Protein AF-A0A524L102-F1 (afdb_monomer_lite)

Foldseek 3Di:
DDDDDDDDPPDPPPVDDDPPPFDFAWDDKQFAAALVRHTAKIKTKTATPDPVPRIDIAMWGQDPNDTHDDDPDNCRRCPPTQFEWGPLNQPLPPPDEAEDQDDVVQVVVVVVVGHYTYGPVGHPDDDPSHVVSND

pLDDT: mean 83.67, std 21.32, range [28.45, 98.5]

Structure (mmCIF, N/CA/C/O backbone):
data_AF-A0A524L102-F1
#
_entry.id   AF-A0A524L102-F1
#
loop_
_atom_site.group_PDB
_atom_site.id
_atom_site.type_symbol
_atom_site.label_atom_id
_atom_site.label_alt_id
_atom_site.label_comp_id
_atom_site.label_asym_id
_atom_site.label_entity_id
_atom_site.label_seq_id
_atom_site.pdbx_PDB_ins_code
_atom_site.Cartn_x
_atom_site.Cartn_y
_atom_site.Cartn_z
_atom_site.occupancy
_atom_site.B_iso_or_equiv
_atom_site.auth_seq_id
_atom_site.auth_comp_id
_atom_site.auth_asym_id
_atom_site.auth_atom_id
_atom_site.pdbx_PDB_model_num
ATOM 1 N N . MET A 1 1 ? 47.273 24.179 10.023 1.00 35.72 1 MET A N 1
ATOM 2 C CA . MET A 1 1 ? 46.050 24.668 9.360 1.00 35.72 1 MET A CA 1
ATOM 3 C C . MET A 1 1 ? 45.305 23.453 8.855 1.00 35.72 1 MET A C 1
ATOM 5 O O . MET A 1 1 ? 45.774 22.808 7.931 1.00 35.72 1 MET A O 1
ATOM 9 N N . ILE A 1 2 ? 44.241 23.085 9.559 1.00 33.44 2 ILE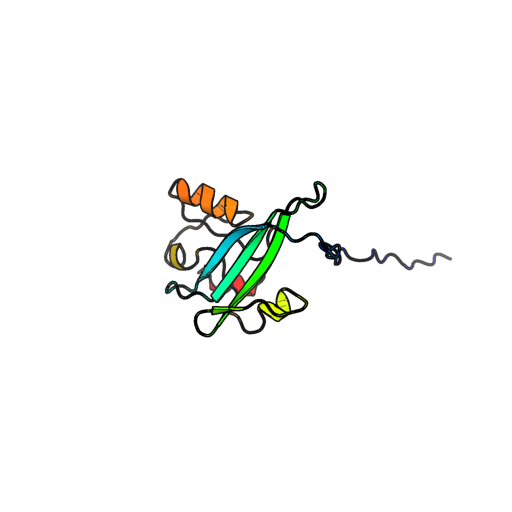 A N 1
ATOM 10 C CA . ILE A 1 2 ? 43.264 22.090 9.121 1.00 33.44 2 ILE A CA 1
ATOM 11 C C . ILE A 1 2 ? 42.225 22.844 8.293 1.00 33.44 2 ILE A C 1
ATOM 13 O O . ILE A 1 2 ? 41.732 23.868 8.755 1.00 33.44 2 ILE A O 1
ATOM 17 N N . ASN A 1 3 ? 41.942 22.385 7.079 1.00 28.45 3 ASN A N 1
ATOM 18 C CA . ASN A 1 3 ? 40.733 22.777 6.366 1.00 28.45 3 ASN A CA 1
ATOM 19 C C . ASN A 1 3 ? 39.975 21.497 6.029 1.00 28.45 3 ASN A C 1
ATOM 21 O O . ASN A 1 3 ? 40.425 20.683 5.225 1.00 28.45 3 ASN A O 1
ATOM 25 N N . GLU A 1 4 ? 38.870 21.334 6.750 1.00 38.88 4 GLU A N 1
ATOM 26 C CA . GLU A 1 4 ? 37.719 20.508 6.409 1.00 38.88 4 GLU A CA 1
ATOM 27 C C . GLU A 1 4 ? 37.057 21.009 5.116 1.00 38.88 4 GLU A C 1
ATOM 29 O O . GLU A 1 4 ? 37.310 22.144 4.704 1.00 38.88 4 GLU A O 1
ATOM 34 N N . LYS A 1 5 ? 36.119 20.187 4.613 1.00 32.81 5 LYS A N 1
ATOM 35 C CA . LYS A 1 5 ? 35.174 20.379 3.492 1.00 32.81 5 LYS A CA 1
ATOM 36 C C . LYS A 1 5 ? 35.672 19.754 2.180 1.00 32.81 5 LYS A C 1
ATOM 38 O O . LYS A 1 5 ? 36.757 20.071 1.721 1.00 32.81 5 LYS A O 1
ATOM 43 N N . ASP A 1 6 ? 35.006 18.779 1.565 1.00 33.72 6 ASP A N 1
ATOM 44 C CA . ASP A 1 6 ? 33.574 18.484 1.542 1.00 33.72 6 ASP A CA 1
ATOM 45 C C . ASP A 1 6 ? 33.321 16.972 1.488 1.00 33.72 6 ASP A C 1
ATOM 47 O O . ASP A 1 6 ? 33.748 16.270 0.570 1.00 33.72 6 ASP A O 1
ATOM 51 N N . GLY A 1 7 ? 32.608 16.479 2.500 1.00 40.41 7 GLY A N 1
ATOM 52 C CA . GLY A 1 7 ? 31.898 15.215 2.448 1.00 40.41 7 GLY A CA 1
ATOM 53 C C . GLY A 1 7 ? 30.436 15.512 2.158 1.00 40.41 7 GLY A C 1
ATOM 54 O O . GLY A 1 7 ? 29.695 15.841 3.074 1.00 40.41 7 GLY A O 1
ATOM 55 N N . GLU A 1 8 ? 30.027 15.372 0.904 1.00 33.66 8 GLU A N 1
ATOM 56 C CA . GLU A 1 8 ? 28.624 15.171 0.552 1.00 33.66 8 GLU A CA 1
ATOM 57 C C . GLU A 1 8 ? 28.560 13.989 -0.412 1.00 33.66 8 GLU A C 1
ATOM 59 O O . GLU A 1 8 ? 28.866 14.075 -1.601 1.00 33.66 8 GLU A O 1
ATOM 64 N N . THR A 1 9 ? 28.228 12.830 0.150 1.00 32.59 9 THR A N 1
ATOM 65 C CA . THR A 1 9 ? 27.857 11.637 -0.601 1.00 32.59 9 THR A CA 1
ATOM 66 C C . THR A 1 9 ? 26.621 11.959 -1.423 1.00 32.59 9 THR A C 1
ATOM 68 O O . THR A 1 9 ? 25.563 12.228 -0.852 1.00 32.59 9 THR A O 1
ATOM 71 N N . MET A 1 10 ? 26.775 11.916 -2.752 1.00 31.08 10 MET A N 1
ATOM 72 C CA . MET A 1 10 ? 25.679 11.827 -3.713 1.00 31.08 10 MET A CA 1
ATOM 73 C C . MET A 1 10 ? 24.635 10.856 -3.175 1.00 31.08 10 MET A C 1
ATOM 75 O O . MET A 1 10 ? 24.868 9.658 -3.036 1.00 31.08 10 MET A O 1
ATOM 79 N N . SER A 1 11 ? 23.514 11.436 -2.797 1.00 35.88 11 SER A N 1
ATOM 80 C CA . SER A 1 11 ? 22.381 10.777 -2.197 1.00 35.88 11 SER A CA 1
ATOM 81 C C . SER A 1 11 ? 21.767 9.781 -3.179 1.00 35.88 11 SER A C 1
ATOM 83 O O . SER A 1 11 ? 21.651 10.047 -4.375 1.00 35.88 11 SER A O 1
ATOM 85 N N . ASP A 1 12 ? 21.381 8.631 -2.627 1.00 34.72 12 ASP A N 1
ATOM 86 C CA . ASP A 1 12 ? 20.748 7.437 -3.210 1.00 34.72 12 ASP A CA 1
ATOM 87 C C . ASP A 1 12 ? 19.419 7.683 -3.974 1.00 34.72 12 ASP A C 1
ATOM 89 O O . ASP A 1 12 ? 18.529 6.830 -4.001 1.00 34.72 12 ASP A O 1
ATOM 93 N N . PHE A 1 13 ? 19.235 8.835 -4.616 1.00 36.12 13 PHE A N 1
ATOM 94 C CA . PHE A 1 13 ? 18.008 9.193 -5.330 1.00 36.12 13 PHE A CA 1
ATOM 95 C C . PHE A 1 13 ? 17.839 8.484 -6.677 1.00 36.12 13 PHE A C 1
ATOM 97 O O . PHE A 1 13 ? 16.787 8.610 -7.296 1.00 36.12 13 PHE A O 1
ATOM 104 N N . ASN A 1 14 ? 18.817 7.691 -7.125 1.00 36.09 14 ASN A N 1
ATOM 105 C CA . ASN A 1 14 ? 18.746 6.996 -8.409 1.00 36.09 14 ASN A CA 1
ATOM 106 C C . ASN A 1 14 ? 18.438 5.494 -8.268 1.00 36.09 14 ASN A C 1
ATOM 108 O O . ASN A 1 14 ? 19.122 4.649 -8.843 1.00 36.09 14 ASN A O 1
ATOM 112 N N . ARG A 1 15 ? 17.439 5.118 -7.455 1.00 41.75 15 ARG A N 1
ATOM 113 C CA . ARG A 1 15 ? 17.176 3.689 -7.188 1.00 41.75 15 ARG A CA 1
ATOM 114 C C . ARG A 1 15 ? 16.536 2.915 -8.340 1.00 41.75 15 ARG A C 1
ATOM 116 O O . ARG A 1 15 ? 16.581 1.693 -8.282 1.00 41.75 15 ARG A O 1
ATOM 123 N N . TYR A 1 16 ? 15.997 3.567 -9.374 1.00 43.56 16 TYR A N 1
ATOM 124 C CA . TYR A 1 16 ? 15.386 2.885 -10.526 1.00 43.56 16 TYR A CA 1
ATOM 125 C C . TYR A 1 16 ? 15.373 3.761 -11.792 1.00 43.56 16 TYR A C 1
ATOM 127 O O . TYR A 1 16 ? 14.315 4.020 -12.370 1.00 43.56 16 TYR A O 1
ATOM 135 N N . GLU A 1 17 ? 16.536 4.222 -12.260 1.00 40.72 17 GLU A N 1
ATOM 136 C CA . GLU A 1 17 ? 16.628 4.767 -13.620 1.00 40.72 17 GLU A CA 1
ATOM 137 C C . GLU A 1 17 ? 16.227 3.670 -14.622 1.00 40.72 17 GLU A C 1
ATOM 139 O O . GLU A 1 17 ? 16.864 2.616 -14.722 1.00 40.72 17 GLU A O 1
ATOM 144 N N . ARG A 1 18 ? 15.107 3.874 -15.329 1.00 48.19 18 ARG A N 1
ATOM 145 C CA . ARG A 1 18 ? 14.601 2.906 -16.309 1.00 48.19 18 ARG A CA 1
ATOM 146 C C . ARG A 1 18 ? 15.647 2.728 -17.408 1.00 48.19 18 ARG A C 1
ATOM 148 O O . ARG A 1 18 ? 15.876 3.661 -18.173 1.00 48.19 18 ARG A O 1
ATOM 155 N N . LYS A 1 19 ? 16.193 1.520 -17.584 1.00 46.38 19 LYS A N 1
ATOM 156 C CA . LYS A 1 19 ? 16.841 1.161 -18.855 1.00 46.38 19 LYS A CA 1
ATOM 157 C C . LYS A 1 19 ? 15.763 1.195 -19.953 1.00 46.38 19 LYS A C 1
ATOM 159 O O . LYS A 1 19 ? 14.786 0.442 -19.850 1.00 46.38 19 LYS A O 1
ATOM 164 N N . PRO A 1 20 ? 15.876 2.052 -20.984 1.00 38.50 20 PRO A N 1
ATOM 165 C CA . PRO A 1 20 ? 14.897 2.092 -22.064 1.00 38.50 20 PRO A CA 1
ATOM 166 C C . PRO A 1 20 ? 14.804 0.712 -22.737 1.00 38.50 20 PRO A C 1
ATOM 168 O O . PRO A 1 20 ? 15.810 0.194 -23.210 1.00 38.50 20 PRO A O 1
ATOM 171 N N . GLY A 1 21 ? 13.613 0.101 -22.761 1.00 47.00 21 GLY A N 1
ATOM 172 C CA . GLY A 1 21 ? 13.344 -1.137 -23.514 1.00 47.00 21 GLY A CA 1
ATOM 173 C C . GLY A 1 21 ? 13.003 -2.396 -22.705 1.00 47.00 21 GLY A C 1
ATOM 174 O O . GLY A 1 21 ? 12.473 -3.342 -23.284 1.00 47.00 21 GLY A O 1
ATOM 175 N N . ALA A 1 22 ? 13.201 -2.430 -21.383 1.00 53.50 22 ALA A N 1
ATOM 176 C CA . ALA A 1 22 ? 12.768 -3.569 -20.563 1.00 53.50 22 ALA A CA 1
ATOM 177 C C . ALA A 1 22 ? 11.285 -3.431 -20.166 1.00 53.50 22 ALA A C 1
ATOM 179 O O . ALA A 1 22 ? 10.953 -3.013 -19.057 1.00 53.50 22 ALA A O 1
ATOM 180 N N . ALA A 1 23 ? 10.367 -3.753 -21.082 1.00 56.22 23 ALA A N 1
ATOM 181 C CA . ALA A 1 23 ? 8.941 -3.816 -20.763 1.00 56.22 23 ALA A CA 1
ATOM 182 C C . ALA A 1 23 ? 8.692 -4.922 -19.720 1.00 56.22 23 ALA A C 1
ATOM 184 O O . ALA A 1 23 ? 8.847 -6.111 -20.004 1.00 56.22 23 ALA A O 1
ATOM 185 N N . GLY A 1 24 ? 8.336 -4.539 -18.493 1.00 69.56 24 GLY A N 1
ATOM 186 C CA . GLY A 1 24 ? 7.978 -5.516 -17.471 1.00 69.56 24 GLY A CA 1
ATOM 187 C C . GLY A 1 24 ? 6.622 -6.154 -17.733 1.00 69.56 24 GLY A C 1
ATOM 188 O O . GLY A 1 24 ? 5.707 -5.512 -18.241 1.00 69.56 24 GLY A O 1
ATOM 189 N N . THR A 1 25 ? 6.466 -7.417 -17.348 1.00 87.00 25 THR A N 1
ATOM 190 C CA . THR A 1 25 ? 5.154 -8.073 -17.337 1.00 87.00 25 THR A CA 1
ATOM 191 C C . THR A 1 25 ? 4.451 -7.772 -16.020 1.00 87.00 25 THR A C 1
ATOM 193 O O . THR A 1 25 ? 5.046 -7.954 -14.955 1.00 87.00 25 THR A O 1
ATOM 196 N N . TYR A 1 26 ? 3.180 -7.375 -16.090 1.00 90.94 26 TYR A N 1
ATOM 197 C CA . TYR A 1 26 ? 2.306 -7.256 -14.924 1.00 90.94 26 TYR A CA 1
ATOM 198 C C . TYR A 1 26 ? 2.313 -8.550 -14.096 1.00 90.94 26 TYR A C 1
ATOM 200 O O . TYR A 1 26 ? 2.214 -9.648 -14.647 1.00 90.94 26 TYR A O 1
ATOM 208 N N . VAL A 1 27 ? 2.436 -8.423 -12.773 1.00 93.94 27 VAL A N 1
ATOM 209 C CA . VAL A 1 27 ? 2.370 -9.556 -11.836 1.00 93.94 27 VAL A CA 1
ATOM 210 C C . VAL A 1 27 ? 1.150 -9.441 -10.937 1.00 93.94 27 VAL A C 1
ATOM 212 O O . VAL A 1 27 ? 0.381 -10.388 -10.827 1.00 93.94 27 VAL A O 1
ATOM 215 N N . THR A 1 28 ? 0.998 -8.308 -10.257 1.00 96.06 28 THR A N 1
ATOM 216 C CA . THR A 1 28 ? -0.114 -8.055 -9.334 1.00 96.06 28 THR A CA 1
ATOM 217 C C . THR A 1 28 ? -0.253 -6.557 -9.082 1.00 96.06 28 THR A C 1
ATOM 219 O O . THR A 1 28 ? 0.677 -5.792 -9.353 1.00 96.06 28 THR A O 1
ATOM 222 N N . ALA A 1 29 ? -1.393 -6.136 -8.541 1.00 96.19 29 ALA A N 1
ATOM 223 C CA . ALA A 1 29 ? -1.591 -4.789 -8.039 1.00 96.19 29 ALA A CA 1
ATOM 224 C C . ALA A 1 29 ? -2.185 -4.819 -6.631 1.00 96.19 29 ALA A C 1
ATOM 226 O O . ALA A 1 29 ? -3.204 -5.462 -6.389 1.00 96.19 29 ALA A O 1
ATOM 227 N N . TYR A 1 30 ? -1.561 -4.075 -5.726 1.00 97.88 30 TYR A N 1
ATOM 228 C CA . TYR A 1 30 ? -2.019 -3.908 -4.354 1.00 97.88 30 TYR A CA 1
ATOM 229 C C . TYR A 1 30 ? -2.864 -2.644 -4.274 1.00 97.88 30 TYR A C 1
ATOM 231 O O . TYR A 1 30 ? -2.343 -1.539 -4.426 1.00 97.88 30 TYR A O 1
ATOM 239 N N . VAL A 1 31 ? -4.173 -2.813 -4.102 1.00 98.38 31 VAL A N 1
ATOM 240 C CA . VAL A 1 31 ? -5.129 -1.703 -4.072 1.00 98.38 31 VAL A CA 1
ATOM 241 C C . VAL A 1 31 ? -5.232 -1.132 -2.662 1.00 98.38 31 VAL A C 1
ATOM 243 O O . VAL A 1 31 ? -5.457 -1.862 -1.698 1.00 98.38 31 VAL A O 1
ATOM 246 N N . TYR A 1 32 ? -5.078 0.181 -2.558 1.00 98.31 32 TYR A N 1
ATOM 247 C CA . TYR A 1 32 ? -5.238 0.954 -1.339 1.00 98.31 32 TYR A CA 1
ATOM 248 C C . TYR A 1 32 ? -6.622 1.596 -1.356 1.00 98.31 32 TYR A C 1
ATOM 250 O O . TYR A 1 32 ? -6.945 2.374 -2.259 1.00 98.31 32 TYR A O 1
ATOM 258 N N . THR A 1 33 ? -7.440 1.237 -0.370 1.00 98.50 33 THR A N 1
ATOM 259 C CA . THR A 1 33 ? -8.807 1.735 -0.216 1.00 98.50 33 THR A CA 1
ATOM 260 C C . THR A 1 33 ? -8.953 2.561 1.051 1.00 98.50 33 THR A C 1
ATOM 262 O O . THR A 1 33 ? -8.217 2.355 2.018 1.00 98.50 33 THR A O 1
ATOM 265 N N . ASP A 1 34 ? -9.934 3.456 1.068 1.00 97.94 34 ASP A N 1
ATOM 266 C CA . ASP A 1 34 ? -10.371 4.092 2.308 1.00 97.94 34 ASP A CA 1
ATOM 267 C C . ASP A 1 34 ? -11.056 3.086 3.257 1.00 97.94 34 ASP A C 1
ATOM 269 O O . ASP A 1 34 ? -11.162 1.888 2.973 1.00 97.94 34 ASP A O 1
ATOM 273 N N . GLU A 1 35 ? -11.510 3.576 4.408 1.00 97.56 35 GLU A N 1
ATOM 274 C CA . GLU A 1 35 ? -12.214 2.798 5.429 1.00 97.56 35 GLU A CA 1
ATOM 275 C C . GLU A 1 35 ? -13.510 2.151 4.908 1.00 97.56 35 GLU A C 1
ATOM 277 O O . GLU A 1 35 ? -13.898 1.087 5.384 1.00 97.56 35 GLU A O 1
ATOM 282 N N . ALA A 1 36 ? -14.165 2.763 3.918 1.00 97.69 36 ALA A N 1
ATOM 283 C CA . ALA A 1 36 ? -15.390 2.255 3.303 1.00 97.69 36 ALA A CA 1
ATOM 284 C C . ALA A 1 36 ? -15.123 1.272 2.147 1.00 97.69 36 ALA A C 1
ATOM 286 O O . ALA A 1 36 ? -16.065 0.697 1.601 1.00 97.69 36 ALA A O 1
ATOM 287 N N . GLY A 1 37 ? -13.858 1.058 1.775 1.00 97.56 37 GLY A N 1
ATOM 288 C CA . GLY A 1 37 ? -13.474 0.189 0.664 1.00 97.56 37 GLY A CA 1
ATOM 289 C C . GLY A 1 37 ? -13.440 0.890 -0.696 1.00 97.56 37 GLY A C 1
ATOM 290 O O . GLY A 1 37 ? -13.293 0.213 -1.714 1.00 97.56 37 GLY A O 1
ATOM 291 N N . ASN A 1 38 ? -13.536 2.222 -0.753 1.00 98.19 38 ASN A N 1
ATOM 292 C CA . ASN A 1 38 ? -13.402 2.957 -2.009 1.00 98.19 38 ASN A CA 1
ATOM 293 C C . ASN A 1 38 ? -11.938 2.988 -2.452 1.00 98.19 38 ASN A C 1
ATOM 295 O O . ASN A 1 38 ? -11.046 3.307 -1.666 1.00 98.19 38 ASN A O 1
ATOM 299 N N . ASN A 1 39 ? -11.693 2.697 -3.728 1.00 98.38 39 ASN A N 1
ATOM 300 C CA . ASN A 1 39 ? -10.359 2.726 -4.325 1.00 98.38 39 ASN A CA 1
ATOM 301 C C . ASN A 1 39 ? -9.763 4.143 -4.298 1.00 98.38 39 ASN A C 1
ATOM 303 O O . ASN A 1 39 ? -10.409 5.091 -4.742 1.00 98.38 39 ASN A O 1
ATOM 307 N N . LEU A 1 40 ? -8.511 4.267 -3.847 1.00 97.94 40 LEU A N 1
ATOM 308 C CA . LEU A 1 40 ? -7.752 5.524 -3.860 1.00 97.94 40 LEU A CA 1
ATOM 309 C C . LEU A 1 40 ? -6.599 5.454 -4.864 1.00 97.94 40 LEU A C 1
ATOM 311 O O . LEU A 1 40 ? -6.491 6.265 -5.782 1.00 97.94 40 LEU A O 1
ATOM 315 N N . TYR A 1 41 ? -5.742 4.452 -4.710 1.00 97.94 41 TYR A N 1
ATOM 316 C CA . TYR A 1 41 ? -4.605 4.194 -5.586 1.00 97.94 41 TYR A CA 1
ATOM 317 C C . TYR A 1 41 ? -4.233 2.715 -5.524 1.00 97.94 41 TYR A C 1
ATOM 319 O O . TYR A 1 41 ? -4.744 1.955 -4.700 1.00 97.94 41 TYR A O 1
ATOM 327 N N . ARG A 1 42 ? -3.338 2.279 -6.401 1.00 97.75 42 ARG A N 1
ATOM 328 C CA . ARG A 1 42 ? -2.741 0.951 -6.336 1.00 97.75 42 ARG A CA 1
ATOM 329 C C . ARG A 1 42 ? -1.257 1.009 -6.630 1.00 97.75 42 ARG A C 1
ATOM 331 O O . ARG A 1 42 ? -0.802 1.830 -7.423 1.00 97.75 42 ARG A O 1
ATOM 338 N N . LYS A 1 43 ? -0.522 0.092 -6.017 1.00 95.88 43 LYS A N 1
ATOM 339 C CA . LYS A 1 43 ? 0.879 -0.168 -6.330 1.00 95.88 43 LYS A CA 1
ATOM 340 C C . LYS A 1 43 ? 0.956 -1.404 -7.204 1.00 95.88 43 LYS A C 1
ATOM 342 O O . LYS A 1 43 ? 0.587 -2.500 -6.780 1.00 95.88 43 LYS A O 1
ATOM 347 N N . VAL A 1 44 ? 1.409 -1.234 -8.432 1.00 94.12 44 VAL A N 1
ATOM 348 C CA . VAL A 1 44 ? 1.547 -2.313 -9.402 1.00 94.12 44 VAL A CA 1
ATOM 349 C C . VAL A 1 44 ? 2.949 -2.887 -9.311 1.00 94.12 44 VAL A C 1
ATOM 351 O O . VAL A 1 44 ? 3.936 -2.156 -9.307 1.00 94.12 44 VAL A O 1
ATOM 354 N N . ARG A 1 45 ? 3.038 -4.213 -9.251 1.00 93.38 45 ARG A N 1
ATOM 355 C CA . ARG A 1 45 ? 4.286 -4.964 -9.334 1.00 93.38 45 ARG A CA 1
ATOM 356 C C . ARG A 1 45 ? 4.425 -5.552 -10.728 1.00 93.38 45 ARG A C 1
ATOM 358 O O . ARG A 1 45 ? 3.552 -6.296 -11.180 1.00 93.38 45 ARG A O 1
ATOM 365 N N . CYS A 1 46 ? 5.579 -5.328 -11.337 1.00 91.88 46 CYS A N 1
ATOM 366 C CA . CYS A 1 46 ? 5.982 -5.970 -12.581 1.00 91.88 46 CYS A CA 1
ATOM 367 C C . CYS A 1 46 ? 7.212 -6.851 -12.368 1.00 91.88 46 CYS A C 1
ATOM 369 O O . CYS A 1 46 ? 8.024 -6.604 -11.475 1.00 91.88 46 CYS A O 1
ATOM 371 N N . LYS A 1 47 ? 7.354 -7.879 -13.205 1.00 91.62 47 LYS A N 1
ATOM 372 C CA . LYS A 1 47 ? 8.605 -8.627 -13.384 1.00 91.62 47 LYS A CA 1
ATOM 373 C C . LYS A 1 47 ? 9.348 -8.068 -14.588 1.00 91.62 47 LYS A C 1
ATOM 375 O O . LYS A 1 47 ? 8.701 -7.713 -15.571 1.00 91.62 47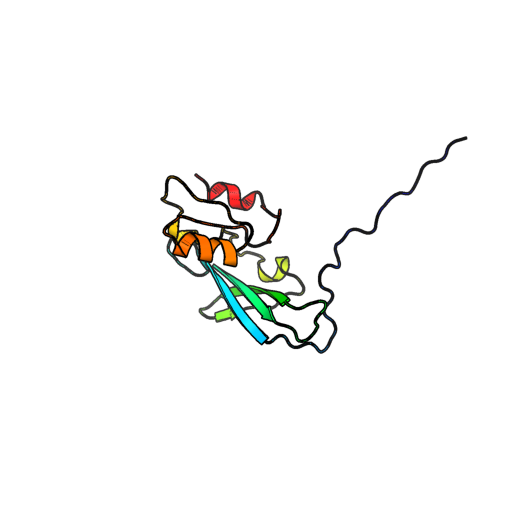 LYS A O 1
ATOM 380 N N . THR A 1 48 ? 10.670 -8.016 -14.537 1.00 87.50 48 THR A N 1
ATOM 381 C CA . THR A 1 48 ? 11.488 -7.702 -15.717 1.00 87.50 48 THR A CA 1
ATOM 382 C C . THR A 1 48 ? 12.151 -8.974 -16.243 1.00 87.50 48 THR A C 1
ATOM 384 O O . THR A 1 48 ? 12.029 -10.046 -15.649 1.00 87.50 48 THR A O 1
ATOM 387 N N . GLN A 1 49 ? 12.825 -8.852 -17.383 1.00 83.94 49 GLN A N 1
ATOM 388 C CA . GLN A 1 49 ? 13.724 -9.886 -17.895 1.00 83.94 49 GLN A CA 1
ATOM 389 C C . GLN A 1 49 ? 15.173 -9.678 -17.421 1.00 83.94 49 GLN A C 1
ATOM 391 O O . GLN A 1 49 ? 16.007 -10.546 -17.649 1.00 83.94 49 GLN A O 1
ATOM 396 N N . ASP A 1 50 ? 15.470 -8.539 -16.784 1.00 84.50 50 ASP A N 1
ATOM 397 C CA . ASP A 1 50 ? 16.798 -8.213 -16.269 1.00 84.50 50 ASP A CA 1
ATOM 398 C C . ASP A 1 50 ? 17.013 -8.977 -14.945 1.00 84.50 50 ASP A C 1
ATOM 400 O O . ASP A 1 50 ? 16.262 -8.748 -13.988 1.00 84.50 50 ASP A O 1
ATOM 404 N N . PRO A 1 51 ? 17.993 -9.899 -14.865 1.00 83.69 51 PRO A N 1
ATOM 405 C CA . PRO A 1 51 ? 18.260 -10.654 -13.644 1.00 83.69 51 PRO A CA 1
ATOM 406 C C . PRO A 1 51 ? 18.739 -9.766 -12.487 1.00 83.69 51 PRO A C 1
ATOM 408 O O . PRO A 1 51 ? 18.488 -10.114 -11.333 1.00 83.69 51 PRO A O 1
ATOM 411 N N . ASP A 1 52 ? 19.359 -8.617 -12.776 1.00 88.38 52 ASP A N 1
ATOM 412 C CA . ASP A 1 52 ? 19.842 -7.670 -11.764 1.00 88.38 52 ASP A CA 1
ATOM 413 C C . ASP A 1 52 ? 18.710 -6.781 -11.233 1.00 88.38 52 ASP A C 1
ATOM 415 O O . ASP A 1 52 ? 18.760 -6.287 -10.105 1.00 88.38 52 ASP A O 1
ATOM 419 N N . GLN A 1 53 ? 17.648 -6.598 -12.023 1.00 84.12 53 GLN A N 1
ATOM 420 C CA . GLN A 1 53 ? 16.458 -5.837 -11.639 1.00 84.12 53 GLN A CA 1
ATOM 421 C C . GLN A 1 53 ? 15.181 -6.656 -11.837 1.00 84.12 53 GLN A C 1
ATOM 423 O O . GLN A 1 53 ? 14.300 -6.249 -12.593 1.00 84.12 53 GLN A O 1
ATOM 428 N N . PRO A 1 54 ? 15.003 -7.786 -11.130 1.00 86.50 54 PRO A N 1
ATOM 429 C CA . PRO A 1 54 ? 13.977 -8.785 -11.449 1.00 86.50 54 PRO A CA 1
ATOM 430 C C . PRO A 1 54 ? 12.534 -8.278 -11.289 1.00 86.50 54 PRO A C 1
ATOM 432 O O . PRO A 1 54 ? 11.579 -8.932 -11.721 1.00 86.50 54 PRO A O 1
ATOM 435 N N . LYS A 1 55 ? 12.343 -7.124 -10.642 1.00 88.06 55 LYS A N 1
ATOM 436 C CA . LYS A 1 55 ? 11.047 -6.483 -10.430 1.00 88.06 55 LYS A CA 1
ATOM 437 C C . LYS A 1 55 ? 11.178 -4.965 -10.431 1.00 88.06 55 LYS A C 1
ATOM 439 O O . LYS A 1 55 ? 12.197 -4.432 -10.009 1.00 88.06 55 LYS A O 1
ATOM 444 N N . PHE A 1 56 ? 10.090 -4.297 -10.786 1.00 88.88 56 PHE A N 1
ATOM 445 C CA . PHE A 1 56 ? 9.880 -2.891 -10.455 1.00 88.88 56 PHE A CA 1
ATOM 446 C C . PHE A 1 56 ? 8.448 -2.675 -9.983 1.00 88.88 56 PHE A C 1
ATOM 448 O O . PHE A 1 56 ? 7.581 -3.546 -10.132 1.00 88.88 56 PHE A O 1
ATOM 455 N N . PHE A 1 57 ? 8.226 -1.500 -9.410 1.00 91.00 57 PHE A N 1
ATOM 456 C CA . PHE A 1 57 ? 6.927 -1.055 -8.946 1.00 91.00 57 PHE A CA 1
ATOM 457 C C . PHE A 1 57 ? 6.594 0.293 -9.571 1.00 91.00 57 PHE A C 1
ATOM 459 O O . PHE A 1 57 ? 7.489 1.052 -9.934 1.00 91.00 57 PHE A O 1
ATOM 466 N N . TYR A 1 58 ? 5.306 0.562 -9.725 1.00 91.75 58 TYR A N 1
ATOM 467 C CA . TYR A 1 58 ? 4.804 1.885 -10.066 1.00 91.75 58 TYR A CA 1
ATOM 468 C C . TYR A 1 58 ? 3.418 2.075 -9.460 1.00 91.75 58 TYR A C 1
ATOM 470 O O . TYR A 1 58 ? 2.746 1.103 -9.105 1.00 91.75 58 TYR A O 1
ATOM 478 N N . PHE A 1 59 ? 2.992 3.326 -9.340 1.00 94.94 59 PHE A N 1
ATOM 479 C CA . PHE A 1 59 ? 1.686 3.669 -8.801 1.00 94.94 59 PHE A CA 1
ATOM 480 C C . PHE A 1 59 ? 0.709 4.053 -9.904 1.00 94.94 59 PHE A C 1
ATOM 482 O O . PHE A 1 59 ? 1.090 4.559 -10.960 1.00 94.94 59 PHE A O 1
ATOM 489 N N . GLU A 1 60 ? -0.567 3.832 -9.623 1.00 95.94 60 GLU A N 1
ATOM 490 C CA . GLU A 1 60 ? -1.684 4.393 -10.371 1.00 95.94 60 GLU A CA 1
ATOM 491 C C . GLU A 1 60 ? -2.724 4.895 -9.375 1.00 95.94 60 GLU A C 1
ATOM 493 O O . GLU A 1 60 ? -2.991 4.238 -8.367 1.00 95.94 60 GLU A O 1
ATOM 498 N N . ARG A 1 61 ? -3.339 6.037 -9.661 1.00 96.38 61 ARG A N 1
ATOM 499 C CA . ARG A 1 61 ? -4.455 6.576 -8.878 1.00 96.38 61 ARG A CA 1
ATOM 500 C C . ARG A 1 61 ? -5.793 6.163 -9.479 1.00 96.38 61 ARG A C 1
ATOM 502 O O . ARG A 1 61 ? -5.886 5.914 -10.682 1.00 96.38 61 ARG A O 1
ATOM 509 N N . TRP A 1 62 ? -6.821 6.078 -8.645 1.00 97.38 62 TRP A N 1
ATOM 510 C CA . TRP A 1 62 ? -8.187 5.812 -9.082 1.00 97.38 62 TRP A CA 1
ATOM 511 C C . TRP A 1 62 ? -8.909 7.126 -9.374 1.00 97.38 62 TRP A C 1
ATOM 513 O O . TRP A 1 62 ? -9.099 7.944 -8.479 1.00 97.38 62 TRP A O 1
ATOM 523 N N . GLU A 1 63 ? -9.325 7.333 -10.619 1.00 93.75 63 GLU A N 1
ATOM 524 C CA . GLU A 1 63 ? -10.062 8.527 -11.040 1.00 93.75 63 GLU A CA 1
ATOM 525 C C . GLU A 1 63 ? -11.126 8.140 -12.053 1.00 93.75 63 GLU A C 1
ATOM 527 O O . GLU A 1 63 ? -10.838 7.378 -12.966 1.00 93.75 63 GLU A O 1
ATOM 532 N N . ASN A 1 64 ? -12.347 8.673 -11.931 1.00 92.06 64 ASN A N 1
ATOM 533 C CA . ASN A 1 64 ? -13.424 8.452 -12.906 1.00 92.06 64 ASN A CA 1
ATOM 534 C C . ASN A 1 64 ? -13.544 6.983 -13.345 1.00 92.06 64 ASN A C 1
ATOM 536 O O . ASN A 1 64 ? -13.533 6.696 -14.539 1.00 92.06 64 ASN A O 1
ATOM 540 N N . ILE A 1 65 ? -13.604 6.065 -12.371 1.00 92.31 65 ILE A N 1
ATOM 541 C CA . ILE A 1 65 ? -13.724 4.607 -12.554 1.00 92.31 65 ILE A CA 1
ATOM 542 C C . ILE A 1 65 ? -12.615 3.938 -13.390 1.00 92.31 65 ILE A C 1
ATOM 544 O O . ILE A 1 65 ? -12.781 2.805 -13.846 1.00 92.31 65 ILE A O 1
ATOM 548 N N . ILE A 1 66 ? -11.475 4.607 -13.571 1.00 94.44 66 ILE A N 1
ATOM 549 C CA . ILE A 1 66 ? -10.304 4.084 -14.277 1.00 94.44 66 ILE A CA 1
ATOM 550 C C . ILE A 1 66 ? -9.027 4.244 -13.438 1.00 94.44 66 ILE A C 1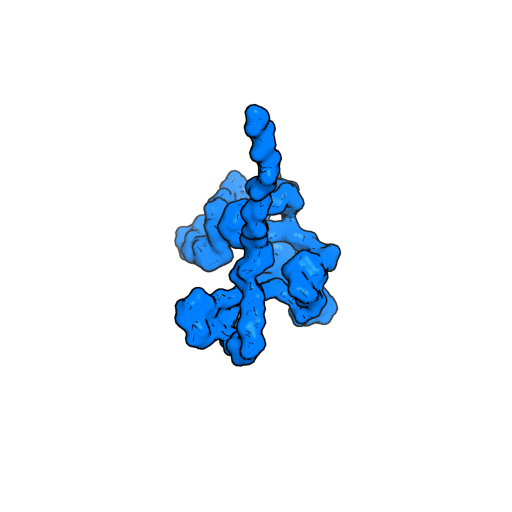
ATOM 552 O O . ILE A 1 66 ? -8.913 5.117 -12.579 1.00 94.44 66 ILE A O 1
ATOM 556 N N . TRP A 1 67 ? -8.047 3.374 -13.693 1.00 95.25 67 TRP A N 1
ATOM 557 C CA . TRP A 1 67 ? -6.703 3.488 -13.124 1.00 95.25 67 TRP A CA 1
ATOM 558 C C . TRP A 1 67 ? -5.840 4.394 -14.007 1.00 95.25 67 TRP A C 1
ATOM 560 O O . TRP A 1 67 ? -5.689 4.134 -15.202 1.00 95.25 67 TRP A O 1
ATOM 570 N N . CYS A 1 68 ? -5.261 5.437 -13.416 1.00 92.31 68 CYS A N 1
ATOM 571 C CA . CYS A 1 68 ? -4.461 6.448 -14.102 1.00 92.31 68 CYS A CA 1
ATOM 572 C C . CYS A 1 68 ? -3.018 6.451 -13.583 1.00 92.31 68 CYS A C 1
ATOM 574 O O . CYS A 1 68 ? -2.785 6.645 -12.393 1.00 92.31 68 CYS A O 1
ATOM 576 N N . GLY A 1 69 ? -2.043 6.312 -14.484 1.00 82.00 69 GLY A N 1
ATOM 577 C CA . GLY A 1 69 ? -0.614 6.461 -14.190 1.00 82.00 69 GLY A CA 1
ATOM 578 C C . GLY A 1 69 ? 0.038 7.432 -15.170 1.00 82.00 69 GLY A C 1
ATOM 579 O O . GLY A 1 69 ? 0.499 7.022 -16.234 1.00 82.00 69 GLY A O 1
ATOM 580 N N . LYS A 1 70 ? 0.033 8.730 -14.850 1.00 61.62 70 LYS A N 1
ATOM 581 C CA . LYS A 1 70 ? 0.709 9.771 -15.639 1.00 61.62 70 LYS A CA 1
ATOM 582 C C . LYS A 1 70 ? 1.389 10.760 -14.694 1.00 61.62 70 LYS A C 1
ATOM 584 O O . LYS A 1 70 ? 0.739 11.647 -14.163 1.00 61.62 70 LYS A O 1
ATOM 589 N N . GLY A 1 71 ? 2.687 10.579 -14.497 1.00 69.19 71 GLY A N 1
ATOM 590 C CA . GLY A 1 71 ? 3.558 11.467 -13.731 1.00 69.19 71 GLY A CA 1
ATOM 591 C C . GLY A 1 71 ? 5.009 11.000 -13.878 1.00 69.19 71 GLY A C 1
ATOM 592 O O . GLY A 1 71 ? 5.225 9.801 -14.096 1.00 69.19 71 GLY A O 1
ATOM 593 N N . PRO A 1 72 ? 6.001 11.906 -13.850 1.00 77.31 72 PRO A N 1
ATOM 594 C CA . PRO A 1 72 ? 7.408 11.523 -13.905 1.00 77.31 72 PRO A CA 1
ATOM 595 C C . PRO A 1 72 ? 7.881 10.847 -12.606 1.00 77.31 72 PRO A C 1
ATOM 597 O O . PRO A 1 72 ? 8.854 10.098 -12.661 1.00 77.31 72 PRO A O 1
ATOM 600 N N . SER A 1 73 ? 7.177 11.036 -11.481 1.00 86.38 73 SER A N 1
ATOM 601 C CA . SER A 1 73 ? 7.467 10.384 -10.197 1.00 86.38 73 SER A CA 1
ATOM 602 C C . SER A 1 73 ? 6.217 9.831 -9.492 1.00 86.38 73 SER A C 1
ATOM 604 O O . SER A 1 73 ? 5.081 10.054 -9.923 1.00 86.38 73 SER A O 1
ATOM 606 N N . GLU A 1 74 ? 6.425 9.080 -8.405 1.00 87.69 74 GLU A N 1
ATOM 607 C CA . GLU A 1 74 ? 5.346 8.540 -7.563 1.00 87.69 74 GLU A CA 1
ATOM 608 C C . GLU A 1 74 ? 4.564 9.664 -6.868 1.00 87.69 74 GLU A C 1
ATOM 610 O O . GLU A 1 74 ? 3.339 9.592 -6.768 1.00 87.69 74 GLU A O 1
ATOM 615 N N . GLU A 1 75 ? 5.253 10.732 -6.459 1.00 88.56 75 GLU A N 1
ATOM 616 C CA . GLU A 1 75 ? 4.662 11.926 -5.852 1.00 88.56 75 GLU A CA 1
ATOM 617 C C . GLU A 1 75 ? 3.709 12.632 -6.816 1.00 88.56 75 GLU A C 1
ATOM 619 O O . GLU A 1 75 ? 2.611 13.008 -6.413 1.00 88.56 75 GLU A O 1
ATOM 624 N N . ASP A 1 76 ? 4.081 12.755 -8.093 1.00 89.62 76 ASP A N 1
ATOM 625 C CA . ASP A 1 76 ? 3.223 13.375 -9.105 1.00 89.62 76 ASP A CA 1
ATOM 626 C C . ASP A 1 76 ? 1.990 12.523 -9.411 1.00 89.62 76 ASP A C 1
ATOM 628 O O . ASP A 1 76 ? 0.880 13.044 -9.548 1.00 89.62 76 ASP A O 1
ATOM 632 N N . VAL A 1 77 ? 2.155 11.197 -9.484 1.00 93.50 77 VAL A N 1
ATOM 633 C CA . VAL A 1 77 ? 1.024 10.282 -9.694 1.00 93.50 77 VAL A CA 1
ATOM 634 C C . VAL A 1 77 ? 0.058 10.319 -8.510 1.00 93.50 77 VAL A C 1
ATOM 636 O O . VAL A 1 77 ? -1.154 10.265 -8.713 1.00 93.50 77 VAL A O 1
ATOM 639 N N . LEU A 1 78 ? 0.569 10.419 -7.282 1.00 94.31 78 LEU A N 1
ATOM 640 C CA . LEU A 1 78 ? -0.233 10.412 -6.057 1.00 94.31 78 LEU A CA 1
ATOM 641 C C . LEU A 1 78 ? -0.602 11.818 -5.557 1.00 94.31 78 LEU A C 1
ATOM 643 O O . LEU A 1 78 ? -1.225 11.949 -4.501 1.00 94.31 78 LEU A O 1
ATOM 647 N N . ALA A 1 79 ? -0.274 12.872 -6.305 1.00 91.88 79 ALA A N 1
ATOM 648 C CA . ALA A 1 79 ? -0.594 14.243 -5.936 1.00 91.88 79 ALA A CA 1
ATOM 649 C C . ALA A 1 79 ? -2.109 14.423 -5.740 1.00 91.88 79 ALA A C 1
ATOM 651 O O . ALA A 1 79 ? -2.914 14.119 -6.624 1.00 91.88 79 ALA A O 1
ATOM 652 N N . GLY A 1 80 ? -2.497 14.915 -4.560 1.00 92.69 80 GLY A N 1
ATOM 653 C CA . GLY A 1 80 ? -3.900 15.106 -4.173 1.00 92.69 80 GLY A CA 1
ATOM 654 C C . GLY A 1 80 ? -4.636 13.828 -3.749 1.00 92.69 80 GLY A C 1
ATOM 655 O O . GLY A 1 80 ? -5.786 13.911 -3.321 1.00 92.69 80 GLY A O 1
ATOM 656 N N . VAL A 1 81 ? -3.994 12.660 -3.811 1.00 95.31 81 VAL A N 1
ATOM 657 C CA . VAL A 1 81 ? -4.564 11.393 -3.341 1.00 95.31 81 VAL A CA 1
ATOM 658 C C . VAL A 1 81 ? -4.270 11.225 -1.850 1.00 95.31 81 VAL A C 1
ATOM 660 O O . VAL A 1 81 ? -3.136 11.385 -1.399 1.00 95.31 81 VAL A O 1
ATOM 663 N N . ARG A 1 82 ? -5.288 10.871 -1.056 1.00 96.25 82 ARG A N 1
ATOM 6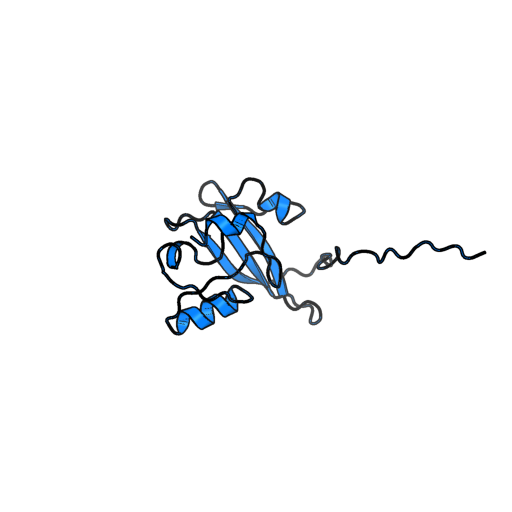64 C CA . ARG A 1 82 ? -5.093 10.515 0.357 1.00 96.25 82 ARG A CA 1
ATOM 665 C C . ARG A 1 82 ? -4.262 9.233 0.445 1.00 96.25 82 ARG A C 1
ATOM 667 O O . ARG A 1 82 ? -4.711 8.173 0.020 1.00 96.25 82 ARG A O 1
ATOM 674 N N . ILE A 1 83 ? -3.080 9.329 1.046 1.00 96.25 83 ILE A N 1
ATOM 675 C CA . ILE A 1 83 ? -2.216 8.174 1.303 1.00 96.25 83 ILE A CA 1
ATOM 676 C C . ILE A 1 83 ? -2.708 7.438 2.549 1.00 96.25 83 ILE A C 1
ATOM 678 O O . ILE A 1 83 ? -2.971 8.064 3.578 1.00 96.25 83 ILE A O 1
ATOM 682 N N . VAL A 1 84 ? -2.837 6.115 2.457 1.00 97.38 84 VAL A N 1
ATOM 683 C CA . VAL A 1 84 ? -3.344 5.258 3.537 1.00 97.38 84 VAL A CA 1
ATOM 684 C C . VAL A 1 84 ? -2.480 4.003 3.689 1.00 97.38 84 VAL A C 1
ATOM 686 O O . VAL A 1 84 ? -1.819 3.594 2.733 1.00 97.38 84 VAL A O 1
ATOM 689 N N . PRO A 1 85 ? -2.460 3.348 4.862 1.00 97.31 85 PRO A N 1
ATOM 690 C CA . PRO A 1 85 ? -1.790 2.063 4.990 1.00 97.31 85 PRO A CA 1
ATOM 691 C C . PRO A 1 85 ? -2.569 0.970 4.250 1.00 97.31 85 PRO A C 1
ATOM 693 O O . PRO A 1 85 ? -3.785 1.057 4.046 1.00 97.31 85 PRO A O 1
ATOM 696 N N . TYR A 1 86 ? -1.870 -0.086 3.848 1.00 98.00 86 TYR A N 1
ATOM 697 C CA . TYR A 1 86 ? -2.472 -1.168 3.078 1.00 98.00 86 TYR A CA 1
ATOM 698 C C . TYR A 1 86 ? -3.596 -1.863 3.867 1.00 98.00 86 TYR A C 1
ATOM 700 O O . TYR A 1 86 ? -3.506 -2.013 5.087 1.00 98.00 86 TYR A O 1
ATOM 708 N N . ARG A 1 87 ? -4.659 -2.307 3.184 1.00 98.00 87 ARG A N 1
ATOM 709 C CA . ARG A 1 87 ? -5.807 -3.022 3.784 1.00 98.00 87 ARG A CA 1
ATOM 710 C C . ARG A 1 87 ? -6.600 -2.218 4.832 1.00 98.00 87 ARG A C 1
ATOM 712 O O . ARG A 1 87 ? -7.267 -2.839 5.655 1.00 98.00 87 ARG A O 1
ATOM 719 N N . LEU A 1 88 ? -6.571 -0.877 4.806 1.00 97.94 88 LEU A N 1
ATOM 720 C CA . LEU A 1 88 ? -7.224 -0.003 5.803 1.00 97.94 88 LEU A CA 1
ATOM 721 C C . LEU A 1 88 ? -8.666 -0.414 6.152 1.00 97.94 88 LEU A C 1
ATOM 723 O O . LEU A 1 88 ? -8.971 -0.593 7.331 1.00 97.94 88 LEU A O 1
ATOM 727 N N . ALA A 1 89 ? -9.519 -0.658 5.151 1.00 97.75 89 ALA A N 1
ATOM 728 C CA . ALA A 1 89 ? -10.903 -1.117 5.344 1.00 97.75 89 ALA A CA 1
ATOM 729 C C . ALA A 1 89 ? -11.033 -2.367 6.241 1.00 97.75 89 ALA A C 1
ATOM 731 O O . ALA A 1 89 ? -12.037 -2.558 6.922 1.00 97.75 89 ALA A O 1
ATOM 732 N N . MET A 1 90 ? -10.010 -3.225 6.277 1.00 96.94 90 MET A N 1
ATOM 733 C CA . MET A 1 90 ? -10.030 -4.481 7.030 1.00 96.94 90 MET A CA 1
ATOM 734 C C . MET A 1 90 ? -9.619 -4.318 8.497 1.00 96.94 90 MET A C 1
ATOM 736 O O . MET A 1 90 ? -9.970 -5.171 9.319 1.00 96.94 90 MET A O 1
ATOM 740 N N . TRP A 1 91 ? -8.857 -3.271 8.832 1.00 96.69 91 TRP A N 1
ATOM 741 C CA . TRP A 1 91 ? -8.220 -3.143 10.146 1.00 96.69 91 TRP A CA 1
ATOM 742 C C . TRP A 1 91 ? -8.518 -1.845 10.899 1.00 96.69 91 TRP A C 1
ATOM 744 O O . TRP A 1 91 ? -8.310 -1.825 12.106 1.00 96.69 91 TRP A O 1
ATOM 754 N N . HIS A 1 92 ? -9.066 -0.803 10.264 1.00 96.38 92 HIS A N 1
ATOM 755 C CA . HIS A 1 92 ? -9.285 0.510 10.903 1.00 96.38 92 HIS A CA 1
ATOM 756 C C . HIS A 1 92 ? -10.187 0.482 12.158 1.00 96.38 92 HIS A C 1
ATOM 758 O O . HIS A 1 92 ? -10.225 1.440 12.922 1.00 96.38 92 HIS A O 1
ATOM 764 N N . SER A 1 93 ? -10.958 -0.592 12.348 1.00 94.25 93 SER A N 1
ATOM 765 C CA . SER A 1 93 ? -11.845 -0.819 13.497 1.00 94.25 93 SER A CA 1
ATOM 766 C C . SER A 1 93 ? -11.335 -1.911 14.445 1.00 94.25 93 SER A C 1
ATOM 768 O O . SER A 1 93 ? -12.063 -2.360 15.333 1.00 94.25 93 SER A O 1
ATOM 770 N N . LYS A 1 94 ? -10.112 -2.407 14.235 1.00 95.94 94 LYS A N 1
ATOM 771 C CA . LYS A 1 94 ? -9.536 -3.525 14.986 1.00 95.94 94 LYS A CA 1
ATOM 772 C C . LYS A 1 94 ? -8.598 -3.004 16.077 1.00 95.94 94 LYS A C 1
ATOM 774 O O . LYS A 1 94 ? -7.833 -2.083 15.823 1.00 95.94 94 LYS A O 1
ATOM 779 N N . PRO A 1 95 ? -8.591 -3.632 17.265 1.00 95.00 95 PRO A N 1
ATOM 780 C CA . PRO A 1 95 ? -7.762 -3.191 18.390 1.00 95.00 95 PRO A CA 1
ATOM 781 C C . PRO A 1 95 ? -6.269 -3.493 18.204 1.00 95.00 95 PRO A C 1
ATOM 783 O O . PRO A 1 95 ? -5.433 -3.046 18.983 1.00 95.00 95 PRO A O 1
ATOM 786 N N . THR A 1 96 ? -5.913 -4.330 17.230 1.00 95.69 96 THR A N 1
ATOM 787 C CA . THR A 1 96 ? -4.533 -4.742 16.982 1.00 95.69 96 THR A CA 1
ATOM 788 C C . THR A 1 96 ? -4.342 -4.981 15.495 1.00 95.69 96 THR A C 1
ATOM 790 O O . THR A 1 96 ? -5.182 -5.609 14.848 1.00 95.69 96 THR A O 1
ATOM 793 N N . VAL A 1 97 ? -3.220 -4.495 14.973 1.00 97.31 97 VAL A N 1
ATOM 794 C CA . VAL A 1 97 ? -2.784 -4.691 13.593 1.00 97.31 97 VAL A CA 1
ATOM 795 C C . VAL A 1 97 ? -1.292 -5.015 13.583 1.00 97.31 97 VAL A C 1
ATOM 797 O O . VAL A 1 97 ? -0.504 -4.387 14.287 1.00 97.31 97 VAL A O 1
ATOM 800 N N . ILE A 1 98 ? -0.902 -6.018 12.801 1.00 97.38 98 ILE A N 1
ATOM 801 C CA . ILE A 1 98 ? 0.497 -6.389 12.581 1.00 97.38 98 ILE A CA 1
ATOM 802 C C . ILE A 1 98 ? 1.052 -5.534 11.441 1.00 97.38 98 ILE A C 1
ATOM 804 O O . ILE A 1 98 ? 0.482 -5.502 10.348 1.00 97.38 98 ILE A O 1
ATOM 808 N N . LEU A 1 99 ? 2.177 -4.863 11.689 1.00 95.81 99 LEU A N 1
ATOM 809 C CA . LEU A 1 99 ? 2.899 -4.115 10.664 1.00 95.81 99 LEU A CA 1
ATOM 810 C C . LEU A 1 99 ? 3.861 -5.055 9.931 1.00 95.81 99 LEU A C 1
ATOM 812 O O . LEU A 1 99 ? 4.776 -5.614 10.532 1.00 95.81 99 LEU A O 1
ATOM 816 N N . CYS A 1 100 ? 3.649 -5.226 8.633 1.00 96.12 100 CYS A N 1
ATOM 817 C CA . CYS A 1 100 ? 4.497 -6.021 7.754 1.00 96.12 100 CYS A CA 1
ATOM 818 C C . CYS A 1 100 ? 5.410 -5.116 6.916 1.00 96.12 100 CYS A C 1
ATOM 820 O O . CYS A 1 100 ? 5.106 -3.942 6.691 1.00 96.12 100 CYS A O 1
ATOM 822 N N . GLU A 1 101 ? 6.515 -5.668 6.413 1.00 95.19 101 GLU A N 1
ATOM 823 C CA . GLU A 1 101 ? 7.478 -4.918 5.597 1.00 95.19 101 GLU A CA 1
ATOM 824 C C . GLU A 1 101 ? 6.900 -4.478 4.243 1.00 95.19 101 GLU A C 1
ATOM 826 O O . GLU A 1 101 ? 7.170 -3.367 3.788 1.00 95.19 101 GLU A O 1
ATOM 831 N N . GLY A 1 102 ? 6.093 -5.330 3.608 1.00 95.50 102 GLY A N 1
ATOM 832 C CA . GLY A 1 102 ? 5.470 -5.036 2.322 1.00 95.50 102 GLY A CA 1
ATOM 833 C C . GLY A 1 102 ? 4.146 -5.763 2.118 1.00 95.50 102 GLY A C 1
ATOM 834 O O . GLY A 1 102 ? 3.727 -6.592 2.928 1.00 95.50 102 GLY A O 1
ATOM 835 N N . GLU A 1 103 ? 3.478 -5.459 1.005 1.00 97.69 103 GLU A N 1
ATOM 836 C CA . GLU A 1 103 ? 2.097 -5.888 0.758 1.00 97.69 103 GLU A CA 1
ATOM 837 C C . GLU A 1 103 ? 1.987 -7.410 0.642 1.00 97.69 103 GLU A C 1
ATOM 839 O O . GLU A 1 103 ? 1.061 -8.013 1.174 1.00 97.69 103 GLU A O 1
ATOM 844 N N . LYS A 1 104 ? 2.995 -8.044 0.030 1.00 96.31 104 LYS A N 1
ATOM 845 C CA . LYS A 1 104 ? 3.076 -9.505 -0.078 1.00 96.31 104 LYS A CA 1
ATOM 846 C C . LYS A 1 104 ? 3.120 -10.182 1.297 1.00 96.31 104 LYS A C 1
ATOM 848 O O . LYS A 1 104 ? 2.472 -11.206 1.490 1.00 96.31 104 LYS A O 1
ATOM 853 N N . ASP A 1 105 ? 3.881 -9.629 2.239 1.00 97.19 105 ASP A N 1
ATOM 854 C CA . ASP A 1 105 ? 3.989 -10.193 3.586 1.00 97.19 105 ASP A CA 1
ATOM 855 C C . ASP A 1 105 ? 2.711 -9.938 4.381 1.00 97.19 105 ASP A C 1
ATOM 857 O O . ASP A 1 105 ? 2.226 -10.841 5.061 1.00 97.19 105 ASP A O 1
ATOM 861 N N . ALA A 1 106 ? 2.113 -8.752 4.222 1.00 97.62 106 ALA A N 1
ATOM 862 C CA . ALA A 1 106 ? 0.812 -8.438 4.800 1.00 97.62 106 ALA A CA 1
ATOM 863 C C . ALA A 1 106 ? -0.268 -9.424 4.329 1.00 97.62 106 ALA A C 1
ATOM 865 O O . ALA A 1 106 ? -1.035 -9.912 5.158 1.00 97.62 106 ALA A O 1
ATOM 866 N N . ASP A 1 107 ? -0.301 -9.765 3.039 1.00 98.06 107 ASP A N 1
ATOM 867 C CA . ASP A 1 107 ? -1.242 -10.746 2.490 1.00 98.06 107 ASP A CA 1
ATOM 868 C C . ASP A 1 107 ? -0.961 -12.167 2.990 1.00 98.06 107 ASP A C 1
ATOM 870 O O . ASP A 1 107 ? -1.892 -12.872 3.385 1.00 98.06 107 ASP A O 1
ATOM 874 N N . ASN A 1 108 ? 0.308 -12.582 3.048 1.00 98.31 108 ASN A N 1
ATOM 875 C CA . ASN A 1 108 ? 0.686 -13.893 3.580 1.00 98.31 108 ASN A CA 1
ATOM 876 C C . ASN A 1 108 ? 0.256 -14.047 5.044 1.00 98.31 108 ASN A C 1
ATOM 878 O O . ASN A 1 108 ? -0.371 -15.041 5.402 1.00 98.31 108 ASN A O 1
ATOM 882 N N . VAL A 1 109 ? 0.542 -13.059 5.892 1.00 98.31 109 VAL A N 1
ATOM 883 C CA . VAL A 1 109 ? 0.175 -13.099 7.314 1.00 98.31 109 VAL A CA 1
ATOM 884 C C . VAL A 1 109 ? -1.345 -12.968 7.491 1.00 98.31 109 VAL A C 1
AT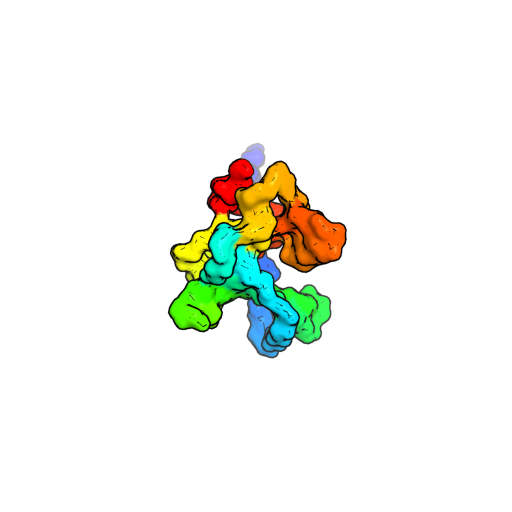OM 886 O O . VAL A 1 109 ? -1.924 -13.657 8.331 1.00 98.31 109 VAL A O 1
ATOM 889 N N . ALA A 1 110 ? -2.029 -12.189 6.646 1.00 98.12 110 ALA A N 1
ATOM 890 C CA . ALA A 1 110 ? -3.491 -12.133 6.638 1.00 98.12 110 ALA A CA 1
ATOM 891 C C . ALA A 1 110 ? -4.133 -13.473 6.257 1.00 98.12 110 ALA A C 1
ATOM 893 O O . ALA A 1 110 ? -5.168 -13.832 6.818 1.00 98.12 110 ALA A O 1
ATOM 894 N N . SER A 1 111 ? -3.520 -14.237 5.346 1.00 97.94 111 SER A N 1
ATOM 895 C CA . SER A 1 111 ? -4.012 -15.566 4.953 1.00 97.94 111 SER A CA 1
ATOM 896 C C . SER A 1 111 ? -4.008 -16.576 6.107 1.00 97.94 111 SER A C 1
ATOM 898 O O . SER A 1 111 ? -4.768 -17.541 6.083 1.00 97.94 111 SER A O 1
ATOM 900 N N . LEU A 1 112 ? -3.211 -16.317 7.149 1.00 98.00 112 LEU A N 1
ATOM 901 C CA . LEU A 1 112 ? -3.173 -17.097 8.387 1.00 98.00 112 LEU A CA 1
ATOM 902 C C . LEU A 1 112 ? -4.221 -16.638 9.422 1.00 98.00 112 LEU A C 1
ATOM 904 O O . LEU A 1 112 ? -4.279 -17.195 10.515 1.00 98.00 112 LEU A O 1
ATOM 908 N N . GLY A 1 113 ? -5.045 -15.635 9.100 1.00 97.25 113 GLY A N 1
ATOM 909 C CA . GLY A 1 113 ? -6.126 -15.136 9.958 1.00 97.25 113 GLY A CA 1
ATOM 910 C C . GLY A 1 113 ? -5.776 -13.909 10.805 1.00 97.25 113 GLY A C 1
ATOM 911 O O . GLY A 1 113 ? -6.587 -13.492 11.631 1.00 97.25 113 GLY A O 1
ATOM 912 N N . PHE A 1 114 ? -4.602 -13.306 10.612 1.00 98.25 114 PHE A N 1
ATOM 913 C CA . PHE A 1 114 ? -4.204 -12.106 11.347 1.00 98.25 114 PHE A CA 1
ATOM 914 C C . PHE A 1 114 ? -4.657 -10.812 10.661 1.00 98.25 114 PHE A C 1
ATOM 916 O O . PHE A 1 114 ? -4.824 -10.730 9.445 1.00 98.25 114 PHE A O 1
ATOM 923 N N . VAL A 1 115 ? -4.810 -9.759 11.461 1.00 98.12 115 VAL A N 1
ATOM 924 C CA . VAL A 1 115 ? -5.050 -8.397 10.977 1.00 98.12 115 VAL A CA 1
ATOM 925 C C . VAL A 1 115 ? -3.701 -7.754 10.661 1.00 98.12 115 VAL A C 1
ATOM 927 O O . VAL A 1 115 ? -2.853 -7.651 11.544 1.00 98.12 115 VAL A O 1
ATOM 930 N N . THR A 1 116 ? -3.488 -7.335 9.413 1.00 98.12 116 THR A N 1
ATOM 931 C CA . THR A 1 116 ? -2.177 -6.882 8.919 1.00 98.12 116 THR A CA 1
ATOM 932 C C . THR A 1 116 ? -2.273 -5.611 8.085 1.00 98.12 116 THR A C 1
ATOM 934 O O . THR A 1 116 ? -3.307 -5.318 7.477 1.00 98.12 116 THR A O 1
ATOM 937 N N . THR A 1 117 ? -1.166 -4.876 8.024 1.00 97.62 117 THR A N 1
ATOM 938 C CA . THR A 1 117 ? -0.983 -3.726 7.136 1.00 97.62 117 THR A CA 1
ATOM 939 C C . THR A 1 117 ? 0.492 -3.518 6.791 1.00 97.62 117 THR A C 1
ATOM 941 O O . THR A 1 117 ? 1.375 -4.171 7.342 1.00 97.62 117 THR A O 1
ATOM 944 N N . THR A 1 118 ? 0.768 -2.601 5.870 1.00 97.44 118 THR A N 1
ATOM 945 C CA . THR A 1 118 ? 2.108 -2.104 5.553 1.00 97.44 118 THR A CA 1
ATOM 946 C C . THR A 1 118 ? 2.025 -0.671 5.015 1.00 97.44 118 THR A C 1
ATOM 948 O O . THR A 1 118 ? 0.935 -0.189 4.683 1.00 97.44 118 THR A O 1
ATOM 951 N N . SER A 1 119 ? 3.170 -0.001 4.902 1.00 95.94 119 SER A N 1
ATOM 952 C CA . SER A 1 119 ? 3.280 1.293 4.233 1.00 95.94 119 SER A CA 1
ATOM 953 C C . SER A 1 119 ? 3.341 1.138 2.703 1.00 95.94 119 SER A C 1
ATOM 955 O O . SER A 1 119 ? 4.005 0.222 2.208 1.00 95.94 119 SER A O 1
ATOM 957 N N . PRO A 1 120 ? 2.741 2.062 1.925 1.00 93.56 120 PRO A N 1
ATOM 958 C CA . PRO A 1 120 ? 2.831 2.053 0.463 1.00 93.56 120 PRO A CA 1
ATOM 959 C C . PRO A 1 120 ? 4.252 2.157 -0.096 1.00 93.56 120 PRO A C 1
ATOM 961 O O . PRO A 1 120 ? 4.528 1.609 -1.166 1.00 93.56 120 PRO A O 1
ATOM 964 N N . PHE A 1 121 ? 5.179 2.795 0.618 1.00 90.25 121 PHE A N 1
ATOM 965 C CA . PHE A 1 121 ? 6.505 3.148 0.090 1.00 90.25 121 PHE A CA 1
ATOM 966 C C . PHE A 1 121 ? 7.613 2.142 0.450 1.00 90.25 121 PHE A C 1
ATOM 968 O O . PHE A 1 121 ? 8.801 2.415 0.273 1.00 90.25 121 PHE A O 1
ATOM 975 N N . GLY A 1 122 ? 7.230 0.948 0.914 1.00 77.12 122 GLY A N 1
ATOM 976 C CA . GLY A 1 122 ? 8.154 -0.144 1.217 1.00 77.12 122 GLY A CA 1
ATOM 977 C C . GLY A 1 122 ? 8.985 0.074 2.485 1.00 77.12 122 GLY A C 1
ATOM 978 O O . GLY A 1 122 ? 8.603 0.826 3.384 1.00 77.12 122 GLY A O 1
ATOM 979 N N . HIS A 1 123 ? 10.118 -0.631 2.557 1.00 76.94 123 HIS A N 1
ATOM 980 C CA . HIS A 1 123 ? 10.945 -0.735 3.757 1.00 76.94 123 HIS A CA 1
ATOM 981 C C . HIS A 1 123 ? 11.340 0.636 4.327 1.00 76.94 123 HIS A C 1
ATOM 983 O O . HIS A 1 123 ? 11.858 1.488 3.609 1.00 76.94 123 HIS A O 1
ATOM 989 N N . ALA A 1 124 ? 11.120 0.812 5.633 1.00 74.69 124 ALA A N 1
ATOM 990 C CA . ALA A 1 124 ? 11.474 1.995 6.425 1.00 74.69 124 ALA A CA 1
ATOM 991 C C . ALA A 1 124 ? 10.829 3.338 6.017 1.00 74.69 124 ALA A C 1
ATOM 993 O O . ALA A 1 124 ? 11.104 4.353 6.652 1.00 74.69 124 ALA A O 1
ATOM 994 N N . ASN A 1 125 ? 9.913 3.364 5.045 1.00 88.00 125 ASN A N 1
ATOM 995 C CA . ASN A 1 125 ? 9.252 4.597 4.615 1.00 88.00 125 ASN A CA 1
ATOM 996 C C . ASN A 1 125 ? 7.844 4.701 5.202 1.00 88.00 125 ASN A C 1
ATOM 998 O O . ASN A 1 125 ? 6.889 4.228 4.597 1.00 88.00 125 ASN A O 1
ATOM 1002 N N . TRP A 1 126 ? 7.697 5.339 6.363 1.00 91.62 126 TRP A N 1
ATOM 1003 C CA . TRP A 1 126 ? 6.407 5.545 7.038 1.00 91.62 126 TRP A CA 1
ATOM 1004 C C . TRP A 1 126 ? 6.116 7.042 7.197 1.00 91.62 126 TRP A C 1
ATOM 1006 O O . TRP A 1 126 ? 6.521 7.640 8.195 1.00 91.62 126 TRP A O 1
ATOM 1016 N N . PRO A 1 127 ? 5.448 7.687 6.223 1.00 90.94 127 PRO A N 1
ATOM 1017 C CA . PRO A 1 127 ? 5.167 9.112 6.320 1.00 90.94 127 PRO A CA 1
ATOM 1018 C C . PRO A 1 127 ? 4.195 9.407 7.466 1.00 90.94 127 PRO A C 1
ATOM 1020 O O . PRO A 1 127 ? 3.242 8.664 7.704 1.00 90.94 127 PRO A O 1
ATOM 1023 N N . LEU A 1 128 ? 4.399 10.543 8.141 1.00 92.25 128 LEU A N 1
ATOM 1024 C CA . LEU A 1 128 ? 3.571 10.983 9.275 1.00 92.25 128 LEU A CA 1
ATOM 1025 C C . LEU A 1 128 ? 2.081 11.129 8.927 1.00 92.25 128 LEU A C 1
ATOM 1027 O O . LEU A 1 128 ? 1.231 11.044 9.811 1.00 92.25 128 LEU A O 1
ATOM 1031 N N . SER A 1 129 ? 1.746 11.308 7.646 1.00 91.50 129 SER A N 1
ATOM 1032 C CA . SER A 1 129 ? 0.362 11.336 7.159 1.00 91.50 129 SER A CA 1
ATOM 1033 C C . SER A 1 129 ? -0.396 10.023 7.385 1.00 91.50 129 SER A C 1
ATOM 1035 O O . SER A 1 129 ? -1.625 10.030 7.344 1.00 91.50 129 SER A O 1
ATOM 1037 N N . LEU A 1 130 ? 0.302 8.915 7.663 1.00 94.88 130 LEU A N 1
ATOM 1038 C CA . LEU A 1 130 ? -0.312 7.631 8.002 1.00 94.88 130 LEU A CA 1
ATOM 1039 C C . LEU A 1 130 ? -0.767 7.552 9.462 1.00 94.88 130 LEU A C 1
ATOM 1041 O O . LEU A 1 130 ? -1.703 6.809 9.750 1.00 94.88 130 LEU A O 1
ATOM 1045 N N . THR A 1 131 ? -0.155 8.316 10.373 1.00 94.38 131 THR A N 1
ATOM 1046 C CA . THR A 1 131 ? -0.441 8.272 11.819 1.00 94.38 131 THR A CA 1
ATOM 1047 C C . THR A 1 131 ? -1.934 8.392 12.152 1.00 94.38 131 THR A C 1
ATOM 1049 O O . THR A 1 131 ? -2.414 7.594 12.953 1.00 94.38 131 THR A O 1
ATOM 1052 N N . PRO A 1 132 ? -2.727 9.288 11.522 1.00 94.25 132 PRO A N 1
ATOM 1053 C CA . PRO A 1 132 ? -4.162 9.395 11.799 1.00 94.25 132 PRO A CA 1
ATOM 1054 C C . PRO A 1 132 ? -4.989 8.136 11.498 1.00 94.25 132 PRO A C 1
ATOM 1056 O O . PRO A 1 132 ? -6.146 8.081 11.912 1.00 94.25 132 PRO A O 1
ATOM 1059 N N . CYS A 1 133 ? -4.440 7.156 10.774 1.00 94.62 133 CYS A N 1
ATOM 1060 C CA . CYS A 1 133 ? -5.108 5.883 10.501 1.00 94.62 133 CYS A CA 1
ATOM 1061 C C . CYS A 1 133 ? -4.973 4.880 11.664 1.00 94.62 133 CYS A C 1
ATOM 1063 O O . CYS A 1 133 ? -5.754 3.939 11.728 1.00 94.62 133 CYS A O 1
ATOM 1065 N N . PHE A 1 134 ? -4.013 5.074 12.57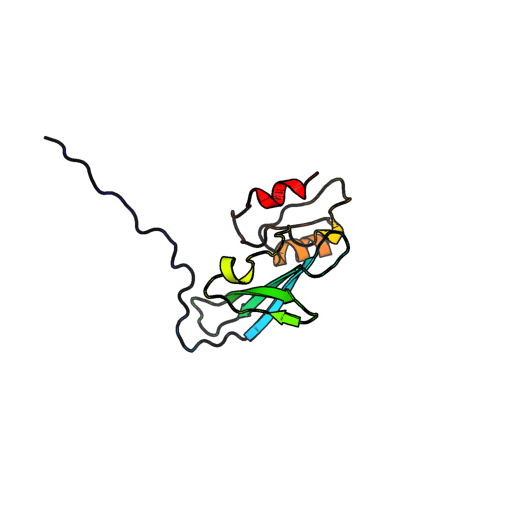7 1.00 92.69 134 PHE A N 1
ATOM 1066 C CA . PHE A 1 134 ? -3.720 4.187 13.711 1.00 92.69 134 PHE A CA 1
ATOM 1067 C C . PHE A 1 134 ? -4.236 4.792 15.025 1.00 92.69 134 PHE A C 1
ATOM 1069 O O . PHE A 1 134 ? -3.453 5.289 15.835 1.00 92.69 134 PHE A O 1
ATOM 1076 N N . LYS A 1 135 ? -5.560 4.811 15.196 1.00 82.62 135 LYS A N 1
ATOM 1077 C CA . LYS A 1 135 ? -6.231 5.347 16.392 1.00 82.62 135 LYS A CA 1
ATOM 1078 C C . LYS A 1 135 ? -6.578 4.264 17.400 1.00 82.62 135 LYS A C 1
ATOM 1080 O O . LYS A 1 135 ? -6.896 3.141 16.955 1.00 82.62 135 LYS A O 1
#

Radius of gyration: 17.92 Å; chains: 1; bounding box: 61×42×42 Å

Secondary structure (DSSP, 8-state):
-----------S--TT-PPTT--PEEEEEEEEE-TT--EEEEEEEEE-S-SSS-EEEEEEEEETTEEE---SSHHHHTTTPPP--TTHHHHTT-S--EEPSSHHHHHHHHHTT--EE--TT-TT---GGGGGG--

Sequence (135 aa):
MINEKDGETMSDFNRYERKPGAAGTYVTAYVYTDEAGNNLYRKVRCKTQDPDQPKFFYFERWENIIWCGKGPSEEDVLAGVRIVPYRLAMWHSKPTVILCEGEKDADNVASLGFVTTTSPFGHANWPLSLTPCFK